Protein AF-A0A6M0H6N7-F1 (afdb_monomer_lite)

Structure (mmCIF, N/CA/C/O backbone):
data_AF-A0A6M0H6N7-F1
#
_entry.id   AF-A0A6M0H6N7-F1
#
loop_
_atom_site.group_PDB
_atom_site.id
_atom_site.type_symbol
_atom_site.label_atom_id
_atom_site.label_alt_id
_atom_site.label_comp_id
_atom_site.label_asym_id
_atom_site.label_entity_id
_atom_site.label_seq_id
_atom_site.pdbx_PDB_ins_code
_atom_site.Cartn_x
_atom_site.Cartn_y
_atom_site.Cartn_z
_atom_site.occupancy
_atom_site.B_iso_or_equiv
_atom_site.auth_seq_id
_atom_site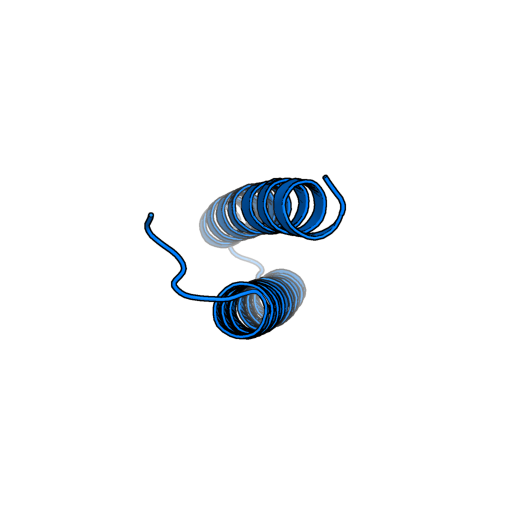.auth_comp_id
_atom_site.auth_asym_id
_atom_site.auth_atom_id
_atom_site.pdbx_PDB_model_num
ATOM 1 N N . MET A 1 1 ? -11.338 17.554 14.360 1.00 52.53 1 MET A N 1
ATOM 2 C CA . MET A 1 1 ? -11.131 16.103 14.172 1.00 52.53 1 MET A CA 1
ATOM 3 C C . MET A 1 1 ? -11.221 15.852 12.672 1.00 52.53 1 MET A C 1
ATOM 5 O O . MET A 1 1 ? -12.201 16.297 12.094 1.00 52.53 1 MET A O 1
ATOM 9 N N . LEU A 1 2 ? -10.177 15.313 12.024 1.00 63.94 2 LEU A N 1
ATOM 10 C CA . LEU A 1 2 ? -10.142 15.132 10.554 1.00 63.94 2 LEU A CA 1
ATOM 11 C C . LEU A 1 2 ? -11.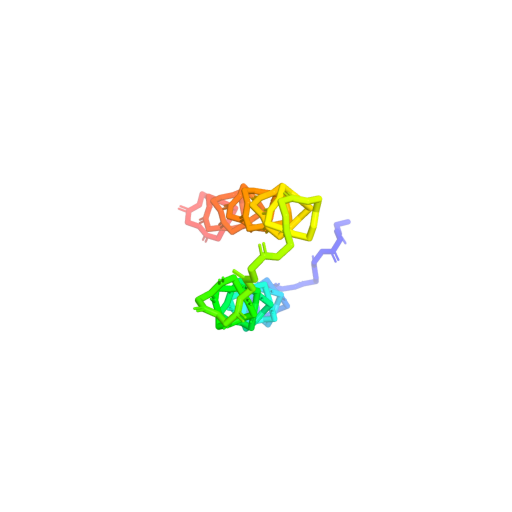115 14.046 10.060 1.00 63.94 2 LEU A C 1
ATOM 13 O O . LEU A 1 2 ? -11.511 14.072 8.902 1.00 63.94 2 LEU A O 1
ATOM 17 N N . PHE A 1 3 ? -11.521 13.142 10.950 1.00 69.81 3 PHE A N 1
ATOM 18 C CA . PHE A 1 3 ? -12.500 12.089 10.701 1.00 69.81 3 PHE A CA 1
ATOM 19 C C . PHE A 1 3 ? -13.746 12.371 11.538 1.00 69.81 3 PHE A C 1
ATOM 21 O O . PHE A 1 3 ? -13.615 12.698 12.724 1.00 69.81 3 PHE A O 1
ATOM 28 N N . GLN A 1 4 ? -14.931 12.301 10.927 1.00 69.00 4 GLN A N 1
ATOM 29 C CA . GLN A 1 4 ? -16.200 12.546 11.616 1.00 69.00 4 GLN A CA 1
ATOM 30 C C . GLN A 1 4 ? -16.698 11.284 12.322 1.00 69.00 4 GLN A C 1
ATOM 32 O O . GLN A 1 4 ? -17.366 11.381 13.351 1.00 69.00 4 GLN A O 1
ATOM 37 N N . ASN A 1 5 ? -16.341 10.104 11.813 1.00 79.12 5 ASN A N 1
ATOM 38 C CA . ASN A 1 5 ? -16.685 8.817 12.410 1.00 79.12 5 ASN A CA 1
ATOM 39 C C . ASN A 1 5 ? -15.663 7.718 12.038 1.00 79.12 5 ASN A C 1
ATOM 41 O O . ASN A 1 5 ? -14.707 7.942 11.295 1.00 79.12 5 ASN A O 1
ATOM 45 N N . LYS A 1 6 ? -15.852 6.510 12.589 1.00 83.62 6 LYS A N 1
ATOM 46 C CA . LYS A 1 6 ? -14.999 5.345 12.294 1.00 83.62 6 LYS A CA 1
ATOM 47 C C . LYS A 1 6 ? -15.131 4.858 10.844 1.00 83.62 6 LYS A C 1
ATOM 49 O O . LYS A 1 6 ? -14.178 4.281 10.331 1.00 83.62 6 LYS A O 1
ATOM 54 N N . GLU A 1 7 ? -16.268 5.088 10.188 1.00 88.06 7 GLU A N 1
ATOM 55 C CA . GLU A 1 7 ? -16.489 4.685 8.792 1.00 88.06 7 GLU A CA 1
ATOM 56 C C . GLU A 1 7 ? -15.612 5.492 7.827 1.00 88.06 7 GLU A C 1
ATOM 58 O O . GLU A 1 7 ? -15.024 4.905 6.921 1.00 88.06 7 GLU A O 1
ATOM 63 N N . ASP A 1 8 ? -15.410 6.790 8.079 1.00 89.12 8 ASP A N 1
ATOM 64 C CA . ASP A 1 8 ? -14.492 7.631 7.297 1.00 89.12 8 ASP A CA 1
ATOM 65 C C . ASP A 1 8 ? -13.064 7.062 7.305 1.00 89.12 8 ASP A C 1
ATOM 67 O O . ASP A 1 8 ? -12.357 7.071 6.299 1.00 89.12 8 ASP A O 1
ATOM 71 N N . ILE A 1 9 ? -12.633 6.541 8.456 1.00 89.94 9 ILE A N 1
ATOM 72 C CA . ILE A 1 9 ? -11.295 5.966 8.636 1.00 89.94 9 ILE A CA 1
ATOM 73 C C . ILE A 1 9 ? -11.176 4.646 7.879 1.00 89.94 9 ILE A C 1
ATOM 75 O O . ILE A 1 9 ? -10.147 4.392 7.255 1.00 89.94 9 ILE A O 1
ATOM 79 N N . ILE A 1 10 ? -12.226 3.823 7.903 1.00 92.62 10 ILE A N 1
ATOM 80 C CA . ILE A 1 10 ? -12.281 2.568 7.146 1.00 92.62 10 ILE A CA 1
ATOM 81 C C . ILE A 1 10 ? -12.202 2.854 5.639 1.00 92.62 10 ILE A C 1
ATOM 83 O O . ILE A 1 10 ? -11.400 2.221 4.952 1.00 92.62 10 ILE A O 1
ATOM 87 N N . ASP A 1 11 ? -12.940 3.848 5.138 1.00 93.38 11 ASP A N 1
ATOM 88 C CA . ASP A 1 11 ? -12.886 4.256 3.727 1.00 93.38 11 ASP A CA 1
ATOM 89 C C . ASP A 1 11 ? -11.48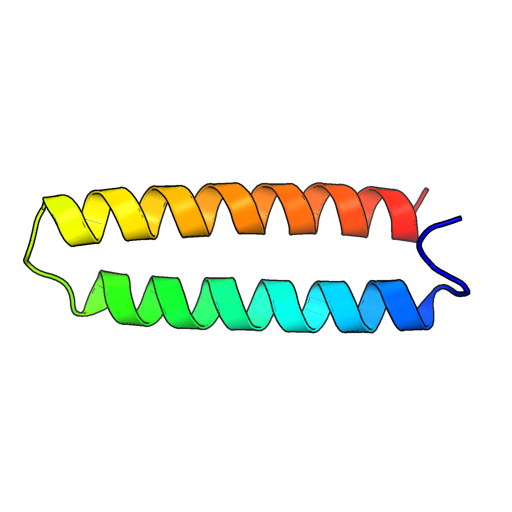0 4.733 3.318 1.00 93.38 11 ASP A C 1
ATOM 91 O O . ASP A 1 11 ? -10.954 4.336 2.272 1.00 93.38 11 ASP A O 1
ATOM 95 N N . VAL A 1 12 ? -10.812 5.525 4.166 1.00 93.88 12 VAL A N 1
ATOM 96 C CA . VAL A 1 12 ? -9.423 5.943 3.911 1.00 93.88 12 VAL A CA 1
ATOM 97 C C . VAL A 1 12 ? -8.478 4.738 3.905 1.00 93.88 12 VAL A C 1
ATOM 99 O O . VAL A 1 12 ? -7.647 4.626 3.003 1.00 93.88 12 VAL A O 1
ATOM 102 N N . ILE A 1 13 ? -8.623 3.805 4.851 1.00 95.12 13 ILE A N 1
ATOM 103 C CA . ILE A 1 13 ? -7.830 2.566 4.897 1.00 95.12 13 ILE A CA 1
ATOM 104 C C . ILE A 1 13 ? -7.993 1.760 3.600 1.00 95.12 13 ILE A C 1
ATOM 106 O O . ILE A 1 13 ? -7.003 1.260 3.060 1.00 95.12 13 ILE A O 1
ATOM 110 N N . ASP A 1 14 ? -9.207 1.630 3.070 1.00 96.38 14 ASP A N 1
ATOM 111 C CA . ASP A 1 14 ? -9.437 0.876 1.835 1.00 96.38 14 ASP A CA 1
ATOM 112 C C . ASP A 1 14 ? -8.843 1.570 0.602 1.00 96.38 14 ASP A C 1
ATOM 114 O O . ASP A 1 14 ? -8.254 0.906 -0.264 1.00 96.38 14 ASP A O 1
ATOM 118 N N . LYS A 1 15 ? -8.895 2.906 0.542 1.00 96.06 15 LYS A N 1
ATOM 119 C CA . LYS A 1 15 ? -8.213 3.692 -0.501 1.00 96.06 15 LYS A CA 1
ATOM 120 C C . LYS A 1 15 ? -6.698 3.497 -0.452 1.00 96.06 15 LYS A C 1
ATOM 122 O O . LYS A 1 15 ? -6.084 3.221 -1.486 1.00 96.06 15 LYS A O 1
ATOM 127 N N . GLU A 1 16 ? -6.115 3.569 0.738 1.00 96.62 16 GLU A N 1
ATOM 128 C CA . GLU A 1 16 ? -4.688 3.352 0.987 1.00 96.62 16 GLU A CA 1
ATOM 129 C C . GLU A 1 16 ? -4.249 1.931 0.574 1.00 96.62 16 GLU A C 1
ATOM 131 O O . GLU A 1 16 ? -3.298 1.757 -0.195 1.00 96.62 16 GLU A O 1
ATOM 136 N N . LYS A 1 17 ? -5.007 0.893 0.960 1.00 97.50 17 LYS A N 1
ATOM 137 C CA . LYS A 1 17 ? -4.761 -0.498 0.526 1.00 97.50 17 LYS A CA 1
ATOM 138 C C . LYS A 1 17 ? -4.798 -0.648 -0.995 1.00 97.50 17 LYS A C 1
ATOM 140 O O . LYS A 1 17 ? -3.971 -1.363 -1.570 1.00 97.50 17 LYS A O 1
ATOM 145 N N . ASN A 1 18 ? -5.751 0.006 -1.661 1.00 97.81 18 ASN A N 1
ATOM 146 C CA . ASN A 1 18 ? -5.876 -0.055 -3.115 1.00 97.81 18 ASN A CA 1
ATOM 147 C C . ASN A 1 18 ? -4.678 0.606 -3.818 1.00 97.81 18 ASN A C 1
ATOM 149 O O . ASN A 1 18 ? -4.181 0.070 -4.811 1.00 97.81 18 ASN A O 1
ATOM 153 N N . LEU A 1 19 ? -4.173 1.726 -3.291 1.00 96.94 19 LEU A N 1
ATOM 154 C CA . LEU A 1 19 ? -2.963 2.378 -3.801 1.00 96.94 19 LEU A CA 1
ATOM 155 C C . LEU A 1 19 ? -1.739 1.469 -3.667 1.00 96.94 19 LEU A C 1
ATOM 157 O O . LEU A 1 19 ? -1.082 1.197 -4.671 1.00 96.94 19 LEU A O 1
ATOM 161 N N . VAL A 1 20 ? -1.496 0.903 -2.480 1.00 97.88 20 VAL A N 1
ATOM 162 C CA . VAL A 1 20 ? -0.389 -0.047 -2.260 1.00 97.88 20 VAL A CA 1
ATOM 163 C C . VAL A 1 20 ? -0.476 -1.228 -3.227 1.00 97.88 20 VAL A C 1
ATOM 165 O O . VAL A 1 20 ? 0.519 -1.606 -3.845 1.00 97.88 20 VAL A O 1
ATOM 168 N N . LYS A 1 21 ? -1.672 -1.797 -3.416 1.00 98.00 21 LYS A N 1
ATOM 169 C CA . LYS A 1 21 ? -1.892 -2.900 -4.363 1.00 98.00 21 LYS A CA 1
ATOM 170 C C . LYS A 1 21 ? -1.545 -2.507 -5.802 1.00 98.00 21 LYS A C 1
ATOM 172 O O . LYS A 1 21 ? -0.952 -3.312 -6.519 1.00 98.00 21 LYS A O 1
ATOM 177 N N . LYS A 1 22 ? -1.915 -1.299 -6.239 1.00 97.50 22 LYS A N 1
ATOM 178 C CA . LYS A 1 22 ? -1.583 -0.789 -7.580 1.00 97.50 22 LYS A CA 1
ATOM 179 C C . LYS A 1 22 ? -0.081 -0.571 -7.739 1.00 97.50 22 LYS A C 1
ATOM 181 O O . LYS A 1 22 ? 0.480 -1.045 -8.720 1.00 97.50 22 LYS A O 1
ATOM 186 N N . TYR A 1 23 ? 0.575 0.060 -6.767 1.00 97.94 23 TYR A N 1
ATOM 187 C CA . TYR A 1 23 ? 2.017 0.301 -6.832 1.00 97.94 23 TYR A CA 1
ATOM 188 C C . TYR A 1 23 ? 2.828 -0.991 -6.825 1.00 97.94 23 TYR A C 1
ATOM 190 O O . TYR A 1 23 ? 3.765 -1.099 -7.605 1.00 97.94 23 TYR A O 1
ATOM 198 N N . LYS A 1 24 ? 2.422 -2.006 -6.049 1.00 97.44 24 LYS A N 1
ATOM 199 C CA . LYS A 1 24 ? 3.039 -3.341 -6.106 1.00 97.44 24 LYS A CA 1
ATOM 200 C C . LYS A 1 24 ? 2.932 -3.964 -7.500 1.00 97.44 24 LYS A C 1
ATOM 202 O O . LYS A 1 24 ? 3.931 -4.416 -8.034 1.00 97.44 24 LYS A O 1
ATOM 207 N N . ARG A 1 25 ? 1.760 -3.887 -8.143 1.00 97.44 25 ARG A N 1
ATOM 208 C CA . ARG A 1 25 ? 1.602 -4.362 -9.531 1.00 97.44 25 ARG A CA 1
ATOM 209 C C . ARG A 1 25 ? 2.491 -3.606 -10.517 1.00 97.44 25 ARG A C 1
ATOM 211 O O . ARG A 1 25 ? 3.050 -4.217 -11.418 1.00 97.44 25 ARG A O 1
ATOM 218 N N . TYR A 1 26 ? 2.607 -2.286 -10.370 1.00 97.19 26 TYR A N 1
ATOM 219 C CA . TYR A 1 26 ? 3.493 -1.492 -11.223 1.00 97.19 26 TYR A CA 1
ATOM 220 C C . TYR A 1 26 ? 4.958 -1.856 -10.994 1.00 97.19 26 TYR A C 1
ATOM 222 O O . TYR A 1 26 ? 5.710 -1.948 -11.963 1.00 97.19 26 TYR A O 1
ATOM 230 N N . LEU A 1 27 ? 5.340 -2.117 -9.743 1.00 96.75 27 LEU A N 1
ATOM 231 C CA . LEU A 1 27 ? 6.682 -2.537 -9.360 1.00 96.75 27 LEU A CA 1
ATOM 232 C C . LEU A 1 27 ? 7.034 -3.888 -9.989 1.00 96.75 27 LEU A C 1
ATOM 234 O O . LEU A 1 27 ? 8.081 -3.986 -10.618 1.00 96.75 27 LEU A O 1
ATOM 238 N N . ASP A 1 28 ? 6.127 -4.867 -9.922 1.00 95.81 28 ASP A N 1
ATOM 239 C CA . ASP A 1 28 ? 6.306 -6.196 -10.528 1.00 95.81 28 ASP A CA 1
ATOM 240 C C . ASP A 1 28 ? 6.558 -6.123 -12.047 1.00 95.81 28 ASP A C 1
ATOM 242 O O . ASP A 1 28 ? 7.234 -6.976 -12.618 1.00 95.81 28 ASP A O 1
ATOM 246 N N . SER A 1 29 ? 6.020 -5.094 -12.711 1.00 94.75 29 SER A N 1
ATOM 247 C CA . SER A 1 29 ? 6.187 -4.854 -14.152 1.00 94.75 29 SER A CA 1
ATOM 248 C C . SER A 1 29 ? 7.307 -3.869 -14.514 1.00 94.75 29 SER A C 1
ATOM 250 O O . SER A 1 29 ? 7.569 -3.649 -15.697 1.00 94.75 29 SER A O 1
ATOM 252 N N . SER A 1 30 ? 7.943 -3.234 -13.528 1.00 93.38 30 SER A N 1
ATOM 253 C CA . SER A 1 30 ? 8.912 -2.162 -13.762 1.00 93.38 30 SER A CA 1
ATOM 254 C C . SER A 1 30 ? 10.322 -2.713 -13.930 1.00 93.38 30 SER A C 1
ATOM 256 O O . SER A 1 30 ? 10.814 -3.468 -13.100 1.00 93.38 30 SER A O 1
ATOM 258 N N . THR A 1 31 ? 11.013 -2.266 -14.976 1.00 95.00 31 THR A N 1
ATOM 259 C CA . THR A 1 31 ? 12.441 -2.555 -15.208 1.00 95.00 31 THR A CA 1
ATOM 260 C C . THR A 1 31 ? 13.326 -1.322 -15.034 1.00 95.00 31 THR A C 1
ATOM 262 O O . THR A 1 31 ? 14.547 -1.435 -14.970 1.00 95.00 31 THR A O 1
ATOM 265 N N . ASN A 1 32 ? 12.723 -0.131 -14.945 1.00 97.00 32 ASN A N 1
ATOM 266 C CA . ASN A 1 32 ? 13.435 1.125 -14.754 1.00 97.00 32 ASN A CA 1
ATOM 267 C C . ASN A 1 32 ? 13.811 1.308 -13.264 1.00 97.00 32 ASN A C 1
ATOM 269 O O . ASN A 1 32 ? 12.905 1.386 -12.429 1.00 97.00 32 ASN A O 1
ATOM 273 N N . PRO A 1 33 ? 15.108 1.438 -12.915 1.00 96.44 33 PRO A N 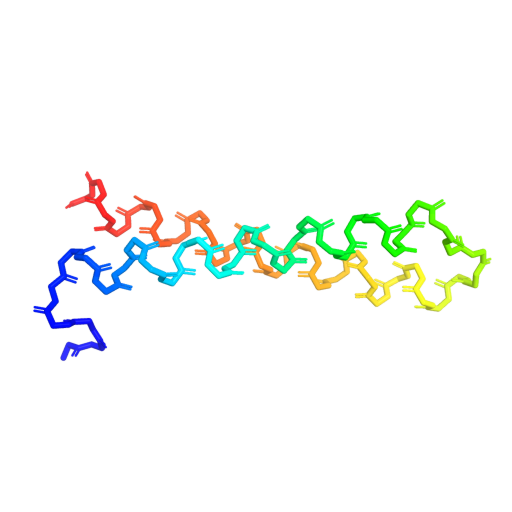1
ATOM 274 C CA . PRO A 1 33 ? 15.548 1.564 -11.521 1.00 96.44 33 PRO A CA 1
ATOM 275 C C . PRO A 1 33 ? 14.982 2.785 -10.785 1.00 96.44 33 PRO A C 1
ATOM 277 O O . PRO A 1 33 ? 14.670 2.704 -9.599 1.00 96.44 33 PRO A O 1
ATOM 280 N N . GLN A 1 34 ? 14.806 3.912 -11.480 1.00 96.69 34 GLN A N 1
ATOM 281 C CA . GLN A 1 34 ? 14.241 5.125 -10.891 1.00 96.69 34 GLN A CA 1
ATOM 282 C C . GLN A 1 34 ? 12.752 4.940 -10.582 1.00 96.69 34 GLN A C 1
ATOM 284 O O . GLN A 1 34 ? 12.304 5.282 -9.490 1.00 96.69 34 GLN A O 1
ATOM 289 N N . SER A 1 35 ? 11.990 4.344 -11.503 1.00 96.06 35 SER A N 1
ATOM 290 C CA . SER A 1 35 ? 10.585 3.996 -11.271 1.00 96.06 35 SER A CA 1
ATOM 291 C C . SER A 1 35 ? 10.437 3.007 -10.117 1.00 96.06 35 SER A C 1
ATOM 293 O O . SER A 1 35 ? 9.570 3.198 -9.273 1.00 96.06 35 SER A O 1
ATOM 295 N N . ILE A 1 36 ? 11.310 1.998 -10.039 1.00 98.06 36 ILE A N 1
ATOM 296 C CA . ILE A 1 36 ? 11.356 1.039 -8.926 1.00 98.06 36 ILE A CA 1
ATOM 297 C C . ILE A 1 36 ? 11.572 1.763 -7.590 1.00 98.06 36 ILE A C 1
ATOM 299 O O . ILE A 1 36 ? 10.836 1.508 -6.639 1.00 98.06 36 ILE A O 1
ATOM 303 N N . SER A 1 37 ? 12.533 2.692 -7.517 1.00 98.06 37 SER A N 1
ATOM 304 C CA . SER A 1 37 ? 12.799 3.473 -6.299 1.00 98.06 37 SER A CA 1
ATOM 305 C C . SER A 1 37 ? 11.573 4.276 -5.862 1.00 98.06 37 SER A C 1
ATOM 307 O O . SER A 1 37 ? 11.125 4.145 -4.726 1.00 98.06 37 SER A O 1
ATOM 309 N N . VAL A 1 38 ? 10.972 5.035 -6.784 1.00 98.06 38 VAL A N 1
ATOM 310 C CA . VAL A 1 38 ? 9.777 5.849 -6.502 1.00 98.06 38 VAL A CA 1
ATOM 311 C C . VAL A 1 38 ? 8.593 4.977 -6.073 1.00 98.06 38 VAL A C 1
ATOM 313 O O . VAL A 1 38 ? 7.870 5.323 -5.141 1.00 98.06 38 VAL A O 1
ATOM 316 N N . LEU A 1 39 ? 8.384 3.829 -6.721 1.00 98.31 39 LEU A N 1
ATOM 317 C CA . LEU A 1 39 ? 7.309 2.905 -6.357 1.00 98.31 39 LEU A CA 1
ATOM 318 C C . LEU A 1 39 ? 7.514 2.317 -4.958 1.00 98.31 39 LEU A C 1
ATOM 320 O O . LEU A 1 39 ? 6.547 2.227 -4.203 1.00 98.31 39 LEU A O 1
ATOM 324 N N . ASN A 1 40 ? 8.748 1.965 -4.591 1.00 98.06 40 ASN A N 1
ATOM 325 C CA . ASN A 1 40 ? 9.065 1.493 -3.243 1.00 98.06 40 ASN A CA 1
ATOM 326 C C . ASN A 1 40 ? 8.821 2.577 -2.183 1.00 98.06 40 ASN A C 1
ATOM 328 O O . ASN A 1 40 ? 8.188 2.286 -1.171 1.00 98.06 40 ASN A O 1
ATOM 332 N N . GLU A 1 41 ? 9.233 3.823 -2.432 1.00 98.25 41 GLU A N 1
ATOM 333 C CA . GLU A 1 41 ? 8.968 4.954 -1.527 1.00 98.25 41 GLU A CA 1
ATOM 334 C C . GLU A 1 41 ? 7.465 5.194 -1.324 1.00 98.25 41 GLU A C 1
ATOM 336 O O . GLU A 1 41 ? 7.003 5.401 -0.200 1.00 98.25 41 GLU A O 1
ATOM 341 N N . LEU A 1 42 ? 6.674 5.126 -2.401 1.00 97.94 42 LEU A N 1
ATOM 342 C CA . LEU A 1 42 ? 5.218 5.242 -2.313 1.00 97.94 42 LEU A CA 1
ATOM 343 C C . LEU A 1 42 ? 4.616 4.089 -1.502 1.00 97.94 42 LEU A C 1
ATOM 345 O O . LEU A 1 42 ? 3.773 4.324 -0.635 1.00 97.94 42 LEU A O 1
ATOM 349 N N . ILE A 1 43 ? 5.043 2.848 -1.752 1.00 98.19 43 ILE A N 1
ATOM 350 C CA . ILE A 1 43 ? 4.568 1.673 -1.008 1.00 98.19 43 ILE A CA 1
ATOM 351 C C . ILE A 1 43 ? 4.864 1.818 0.488 1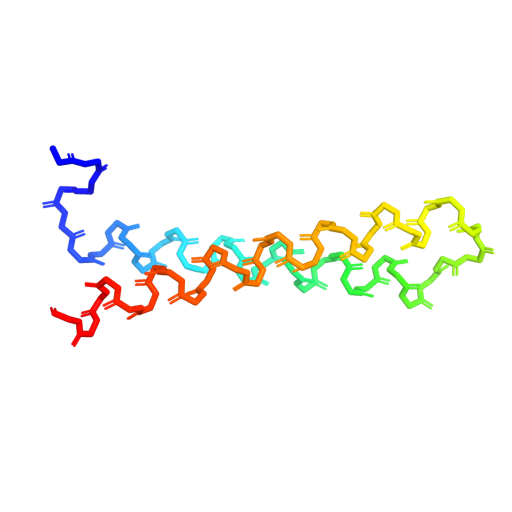.00 98.19 43 ILE A C 1
ATOM 353 O O . ILE A 1 43 ? 3.974 1.554 1.299 1.00 98.19 43 ILE A O 1
ATOM 357 N N . ASP A 1 44 ? 6.070 2.247 0.853 1.00 98.06 44 ASP A N 1
ATOM 358 C CA . ASP A 1 44 ? 6.479 2.437 2.247 1.00 98.06 44 ASP A CA 1
ATOM 359 C C . ASP A 1 44 ? 5.644 3.523 2.943 1.00 98.06 44 ASP A C 1
ATOM 361 O O . ASP A 1 44 ? 5.033 3.288 3.993 1.00 98.06 44 ASP A O 1
ATOM 365 N N . LYS A 1 45 ? 5.489 4.680 2.287 1.00 97.81 45 LYS A N 1
ATOM 366 C CA . LYS A 1 45 ? 4.687 5.795 2.800 1.00 97.81 45 LYS A CA 1
ATOM 367 C C . LYS A 1 45 ? 3.234 5.392 3.061 1.00 97.81 45 LYS A C 1
ATOM 369 O O . LYS A 1 45 ? 2.709 5.623 4.150 1.00 97.81 45 LYS A O 1
ATOM 374 N N . HIS A 1 46 ? 2.590 4.755 2.086 1.00 97.56 46 HIS A N 1
ATOM 375 C CA . HIS A 1 46 ? 1.199 4.319 2.218 1.00 97.56 46 HIS A CA 1
ATOM 376 C C . HIS A 1 46 ? 1.043 3.168 3.232 1.00 97.56 46 HIS A C 1
ATOM 378 O O . HIS A 1 46 ? 0.038 3.089 3.937 1.00 97.56 46 HIS A O 1
ATOM 384 N N . SER A 1 47 ? 2.061 2.317 3.399 1.00 96.19 47 SER A N 1
ATOM 385 C CA . SER A 1 47 ? 2.078 1.301 4.465 1.00 96.19 47 SER A CA 1
ATOM 386 C C . SER A 1 47 ? 2.157 1.936 5.860 1.00 96.19 47 SER A C 1
ATOM 388 O O . SER A 1 47 ? 1.445 1.509 6.769 1.00 96.19 47 SER A O 1
ATOM 390 N N . THR A 1 48 ? 2.932 3.013 6.014 1.00 96.75 48 THR A N 1
ATOM 391 C CA . THR A 1 48 ? 3.005 3.798 7.258 1.00 96.75 48 THR A CA 1
ATOM 392 C C . THR A 1 48 ? 1.679 4.499 7.574 1.00 96.75 48 THR A C 1
ATOM 394 O O . THR A 1 48 ? 1.241 4.525 8.731 1.00 96.75 48 THR A O 1
ATOM 397 N N . HIS A 1 49 ? 0.987 5.027 6.557 1.00 95.38 49 HIS A N 1
ATOM 398 C CA . HIS A 1 49 ? -0.360 5.578 6.733 1.00 95.38 49 HIS A CA 1
ATOM 399 C C . HIS A 1 49 ? -1.332 4.504 7.232 1.00 95.38 49 HIS A C 1
ATOM 401 O O . HIS A 1 49 ? -2.050 4.732 8.205 1.00 95.38 49 HIS A O 1
ATOM 407 N N . LEU A 1 50 ? -1.322 3.318 6.614 1.00 96.44 50 LEU A N 1
ATOM 408 C CA . LEU A 1 50 ? -2.158 2.191 7.027 1.00 96.44 50 LEU A CA 1
ATOM 409 C C . LEU A 1 50 ? -1.898 1.782 8.474 1.00 96.44 50 LEU A C 1
ATOM 411 O O . LEU A 1 50 ? -2.851 1.565 9.219 1.00 96.44 50 LEU A O 1
ATOM 415 N N . GLU A 1 51 ? -0.638 1.681 8.894 1.00 95.75 51 GLU A N 1
ATOM 416 C CA . GLU A 1 51 ? -0.311 1.361 10.285 1.00 95.75 51 GLU A CA 1
ATOM 417 C C . GLU A 1 51 ? -0.890 2.409 11.247 1.00 95.75 51 GLU A C 1
ATOM 419 O O . GLU A 1 51 ? -1.542 2.062 12.233 1.00 95.75 51 GLU A O 1
ATOM 424 N N . THR A 1 52 ? -0.717 3.690 10.922 1.00 93.75 52 THR A N 1
ATOM 425 C CA . THR A 1 52 ? -1.215 4.810 11.732 1.00 93.75 52 THR A CA 1
ATOM 426 C C . THR A 1 52 ? -2.741 4.812 11.832 1.00 93.75 52 THR A C 1
ATOM 428 O O . THR A 1 52 ? -3.291 4.934 12.926 1.00 93.75 52 THR A O 1
ATOM 431 N N . LEU A 1 53 ? -3.441 4.629 10.709 1.00 93.00 53 LEU A N 1
ATOM 432 C CA . LEU A 1 53 ? -4.904 4.601 10.664 1.00 93.00 53 LEU A CA 1
ATOM 433 C C . LEU A 1 53 ? -5.473 3.387 11.412 1.00 93.00 53 LEU A C 1
ATOM 435 O O . LEU A 1 53 ? -6.448 3.522 12.145 1.00 93.00 53 LEU A O 1
ATOM 439 N N . ASN A 1 54 ? -4.838 2.216 11.295 1.00 92.19 54 ASN A N 1
ATOM 440 C CA . ASN A 1 54 ? -5.240 1.028 12.052 1.00 92.19 54 ASN A CA 1
ATOM 441 C C . ASN A 1 54 ? -5.004 1.197 13.559 1.00 92.19 54 ASN A C 1
ATOM 443 O O . ASN A 1 54 ? -5.834 0.757 14.354 1.00 92.19 54 ASN A O 1
ATOM 447 N N . LYS A 1 55 ? -3.904 1.846 13.968 1.00 91.31 55 LYS A N 1
ATOM 448 C CA . LYS A 1 55 ? -3.671 2.212 15.375 1.00 91.31 55 LYS A CA 1
ATOM 449 C C . LYS A 1 55 ? -4.754 3.160 15.886 1.00 91.31 55 LYS A C 1
ATOM 451 O O . LYS A 1 55 ? -5.249 2.954 16.982 1.00 91.31 55 LYS A O 1
ATOM 456 N N . PHE A 1 56 ? -5.160 4.145 15.085 1.00 88.31 56 PHE A N 1
ATOM 457 C CA . PHE A 1 56 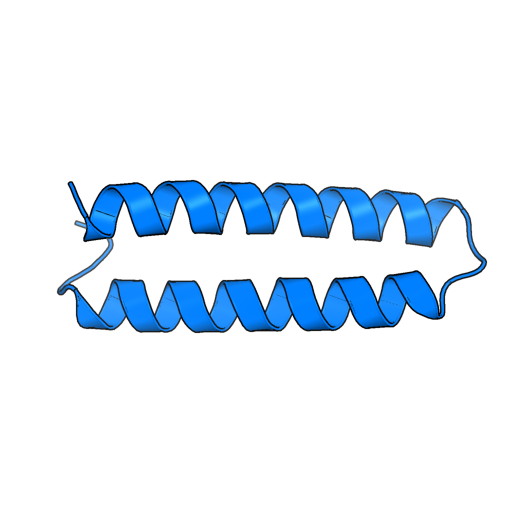? -6.232 5.071 15.455 1.00 88.31 56 PHE A CA 1
ATOM 458 C C . PHE A 1 56 ? -7.605 4.384 15.555 1.00 88.31 56 PHE A C 1
ATOM 460 O O . PHE A 1 56 ? -8.415 4.751 16.396 1.00 88.31 56 PHE A O 1
ATOM 467 N N . LEU A 1 57 ? -7.886 3.386 14.710 1.00 87.12 57 LEU A N 1
ATOM 468 C CA . LEU A 1 57 ? -9.159 2.657 14.728 1.00 87.12 57 LEU A CA 1
ATOM 469 C C . LEU A 1 57 ? -9.298 1.716 15.944 1.00 87.12 57 LEU A C 1
ATOM 471 O O . LEU A 1 57 ? -10.407 1.529 16.451 1.00 87.12 57 LEU A O 1
ATOM 475 N N . ASN A 1 58 ? -8.182 1.113 16.368 1.00 83.44 58 ASN A N 1
ATOM 476 C CA . ASN A 1 58 ? -8.116 0.126 17.452 1.00 83.44 58 ASN A CA 1
ATOM 477 C C . ASN A 1 58 ? -7.712 0.716 18.816 1.00 83.44 58 ASN A C 1
ATOM 479 O O . ASN A 1 58 ? -7.728 -0.017 19.807 1.00 83.44 58 ASN A O 1
ATOM 483 N N . GLY A 1 59 ? -7.291 1.982 18.845 1.00 68.56 59 GLY A N 1
ATOM 484 C CA . GLY A 1 59 ? -6.884 2.721 20.042 1.00 68.56 59 GLY A CA 1
ATOM 485 C C . GLY A 1 59 ? -8.014 3.478 20.721 1.00 68.56 59 GLY A C 1
ATOM 486 O O . GLY A 1 59 ? -9.105 3.623 20.121 1.00 68.56 59 GLY A O 1
#

Sequence (59 aa):
MLFQNKEDIIDVIDKEKNLVKKYKRYLDSSTNPQSISVLNELIDKHSTHLETLNKFLNG

Foldseek 3Di:
DVDPDLVSLVVLLVVLVVLLVVLVVVLVVDPDPVSVVVSVVSNVVSVVVNVVSVVVNVD

Radius of gyration: 13.58 Å; chains: 1; bounding box: 32×22×35 Å

pLDDT: mean 92.26, std 9.48, range [52.53, 98.31]

Organism: NCBI:txid1465809

Secondary structure (DSSP, 8-state):
---SSHHHHHHHHHHHHHHHHHHHHHHHT---HHHHHHHHHHHHHHHHHHHHHHHHHH-